Protein AF-A0A535PA55-F1 (afdb_monomer)

Foldseek 3Di:
DDDDPPVPPPPPPDDDPPDDDPPVPPPDDPDDPVVVPPPDPDPPPQAADQVQLLVLLLVLLLVLLVVLLVCVVPPVDDVVNVVSLVVSLVRSLVRSCVRHGPVDDNVVSNVSSVVSNVVSVVVSLVVSVVVCVVVPDPDDSVRSVD

Sequence (146 aa):
MEPDEDGLHEAASRRVPGETVPPATRRTLDRPPSERYGGDTAPPEPSGSWAHAVVAAVVPALAGVALLVVLASPLAMSEPLVLVALAVGVAAGRGARWGGGTVVPAARRRAIASIVVLVVLAGAQVVIWRLAIGEGGVLPLVDYLL

Mean predicted aligned error: 16.85 Å

Solvent-accessible surface area (backbone atoms only — not comparable to full-atom values): 8722 Å² total; per-residue (Å²): 141,80,82,81,72,75,75,71,71,73,78,79,76,78,82,64,94,80,75,76,76,58,78,90,73,60,79,72,64,95,66,58,78,69,64,79,70,59,80,62,81,65,74,78,73,80,48,53,36,70,68,42,12,50,54,41,16,47,57,44,34,54,56,40,40,55,51,49,61,65,45,55,75,80,56,83,50,69,67,65,55,50,54,49,53,50,52,24,50,52,46,9,41,52,22,10,48,61,22,13,39,79,65,48,56,69,70,58,36,49,50,51,24,50,50,51,45,51,55,49,52,53,51,43,52,52,52,52,50,52,52,44,41,73,77,69,47,84,77,53,70,71,76,73,75,108

pLDDT: mean 71.1, std 11.23, range [46.44, 88.5]

Secondary structure (DSSP, 8-state):
----GGGSSGGG----TT----GGG----SS-GGGGTTT--PPPP----HHHHHHHHHHHHHHHHHHHHHHHHHH--HHHHHHHHHHHHHHHHHHHHHHHTTTS-HHHHHHHHHHHHHHHHHHHHHHHHHHHHHTT----HHHH--

Radius of gyration: 34.2 Å; Cα contacts (8 Å, |Δi|>4): 115; chains: 1; bounding box: 37×67×111 Å

Structure (mmCIF, N/CA/C/O backbone):
data_AF-A0A535PA55-F1
#
_entry.id   AF-A0A535PA55-F1
#
loop_
_atom_site.group_PDB
_atom_site.id
_atom_site.type_symbol
_atom_site.label_atom_id
_atom_site.label_alt_id
_atom_site.label_comp_id
_atom_site.label_asym_id
_atom_site.label_entity_id
_atom_site.label_seq_id
_atom_site.pdbx_PDB_ins_code
_atom_site.Cartn_x
_atom_site.Cartn_y
_atom_site.Cartn_z
_atom_site.occupancy
_atom_site.B_iso_or_equiv
_atom_site.auth_seq_id
_atom_site.auth_comp_id
_atom_site.auth_asym_id
_atom_site.auth_atom_id
_atom_site.pdbx_PDB_model_num
ATOM 1 N N . MET A 1 1 ? -10.803 54.982 83.135 1.00 46.44 1 MET A N 1
ATOM 2 C CA . MET A 1 1 ? -9.541 55.194 82.396 1.00 46.44 1 MET A CA 1
ATOM 3 C C . MET A 1 1 ? -9.380 53.934 81.565 1.00 46.44 1 MET A C 1
ATOM 5 O O . MET A 1 1 ? -8.695 53.011 81.982 1.00 46.44 1 MET A O 1
ATOM 9 N N . GLU A 1 2 ? -10.182 53.845 80.503 1.00 51.03 2 GLU A N 1
ATOM 10 C CA . GLU A 1 2 ? -10.216 52.702 79.586 1.00 51.03 2 GLU A CA 1
ATOM 11 C C . GLU A 1 2 ? -9.055 52.851 78.592 1.00 51.03 2 GLU A C 1
ATOM 13 O O . GLU A 1 2 ? -8.872 53.956 78.073 1.00 51.03 2 GLU A O 1
ATOM 18 N N . PRO A 1 3 ? -8.246 51.808 78.350 1.00 53.91 3 PRO A N 1
ATOM 19 C CA . PRO A 1 3 ? -7.256 51.835 77.287 1.00 53.91 3 PRO A CA 1
ATOM 20 C C . PRO A 1 3 ? -7.923 51.678 75.912 1.00 53.91 3 PRO A C 1
ATOM 22 O O . PRO A 1 3 ? -8.840 50.885 75.726 1.00 53.91 3 PRO A O 1
ATOM 25 N N . ASP A 1 4 ? -7.418 52.481 74.984 1.00 55.69 4 ASP A N 1
ATOM 26 C CA . ASP A 1 4 ? -7.797 52.668 73.583 1.00 55.69 4 ASP A CA 1
ATOM 27 C C . ASP A 1 4 ? -7.606 51.363 72.774 1.00 55.69 4 ASP A C 1
ATOM 29 O O . ASP A 1 4 ? -6.478 50.983 72.449 1.00 55.69 4 ASP A O 1
ATOM 33 N N . GLU A 1 5 ? -8.689 50.634 72.480 1.00 57.97 5 GLU A N 1
ATOM 34 C CA . GLU A 1 5 ? -8.647 49.376 71.703 1.00 57.97 5 GLU A CA 1
ATOM 35 C C . GLU A 1 5 ? -8.606 49.605 70.178 1.00 57.97 5 GLU A C 1
ATOM 37 O O . GLU A 1 5 ? -8.403 48.670 69.398 1.00 57.97 5 GLU A O 1
ATOM 42 N N . ASP A 1 6 ? -8.703 50.861 69.738 1.00 54.50 6 ASP A N 1
ATOM 43 C CA . ASP A 1 6 ? -8.780 51.224 68.320 1.00 54.50 6 ASP A CA 1
ATOM 44 C C . ASP A 1 6 ? -7.427 51.113 67.584 1.00 54.50 6 ASP A C 1
ATOM 46 O O . ASP A 1 6 ? -7.380 51.012 66.358 1.00 54.50 6 ASP A O 1
ATOM 50 N N . GLY A 1 7 ? -6.306 51.029 68.310 1.00 52.06 7 GLY A N 1
ATOM 51 C CA . GLY A 1 7 ? -4.963 50.929 67.720 1.00 52.06 7 GLY A CA 1
ATOM 52 C C . GLY A 1 7 ? -4.561 49.540 67.200 1.00 52.06 7 GLY A C 1
ATOM 53 O O . GLY A 1 7 ? -3.533 49.412 66.532 1.00 52.06 7 GLY A O 1
ATOM 54 N N . LEU A 1 8 ? -5.329 48.483 67.494 1.00 49.12 8 LEU A N 1
ATOM 55 C CA . LEU A 1 8 ? -4.939 47.097 67.178 1.00 49.12 8 LEU A CA 1
ATOM 56 C C . LEU A 1 8 ? -5.549 46.552 65.880 1.00 49.12 8 LEU A C 1
ATOM 58 O O . LEU A 1 8 ? -5.059 45.554 65.345 1.00 49.12 8 LEU A O 1
ATOM 62 N N . HIS A 1 9 ? -6.569 47.209 65.327 1.00 47.81 9 HIS A N 1
ATOM 63 C CA . HIS A 1 9 ? -7.227 46.752 64.100 1.00 47.81 9 HIS A CA 1
ATOM 64 C C . HIS A 1 9 ? -6.617 47.321 62.811 1.00 47.81 9 HIS A C 1
ATOM 66 O O . HIS A 1 9 ? -6.814 46.749 61.737 1.00 47.81 9 HIS A O 1
ATOM 72 N N . GLU A 1 10 ? -5.811 48.382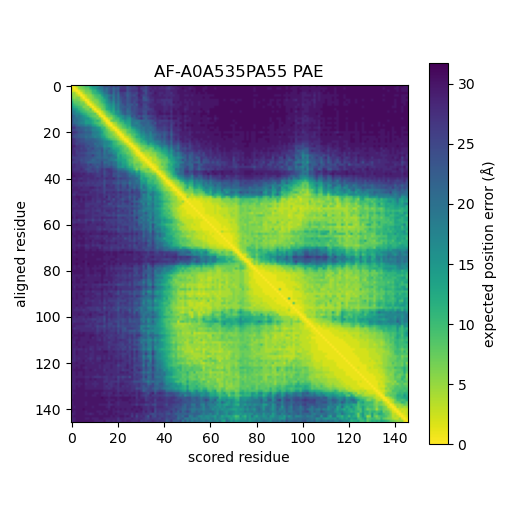 62.894 1.00 49.50 10 GLU A N 1
ATOM 73 C CA . GLU A 1 10 ? -5.278 49.060 61.706 1.00 49.50 10 GLU A CA 1
ATOM 74 C C . GLU A 1 10 ? -3.958 48.456 61.179 1.00 49.50 10 GLU A C 1
ATOM 76 O O . GLU A 1 10 ? -3.565 48.678 60.033 1.00 49.50 10 GLU A O 1
ATOM 81 N N . ALA A 1 11 ? -3.295 47.591 61.954 1.00 49.56 11 ALA A N 1
ATOM 82 C CA . ALA A 1 11 ? -2.014 46.990 61.565 1.00 49.56 11 ALA A CA 1
ATOM 83 C C . ALA A 1 11 ? -2.125 45.777 60.609 1.00 49.56 11 ALA A C 1
ATOM 85 O O . ALA A 1 11 ? -1.110 45.288 60.115 1.00 49.56 11 ALA A O 1
ATOM 86 N N . ALA A 1 12 ? -3.330 45.271 60.319 1.00 54.16 12 ALA A N 1
ATOM 87 C CA . ALA A 1 12 ? -3.510 43.953 59.693 1.00 54.16 12 ALA A CA 1
ATOM 88 C C . ALA A 1 12 ? -3.831 43.949 58.182 1.00 54.16 12 ALA A C 1
ATOM 90 O O . ALA A 1 12 ? -4.207 42.907 57.644 1.00 54.16 12 ALA A O 1
ATOM 91 N N . SER A 1 13 ? -3.692 45.067 57.459 1.00 58.38 13 SER A N 1
ATOM 92 C CA . SER A 1 13 ? -4.066 45.101 56.031 1.00 58.38 13 SER A CA 1
ATOM 93 C C . SER A 1 13 ? -3.152 45.939 55.129 1.00 58.38 13 SER A C 1
ATOM 95 O O . SER A 1 13 ? -3.610 46.581 54.181 1.00 58.38 13 SER A O 1
ATOM 97 N N . ARG A 1 14 ? -1.8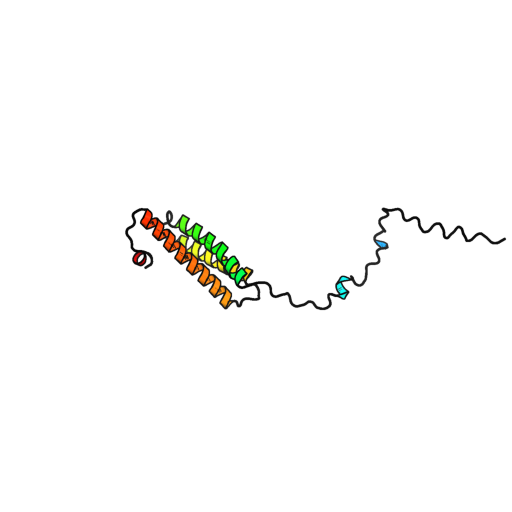33 45.877 55.328 1.00 55.00 14 ARG A N 1
ATOM 98 C CA . ARG A 1 14 ? -0.883 46.311 54.291 1.00 55.00 14 ARG A CA 1
ATOM 99 C C . ARG A 1 14 ? -0.128 45.113 53.730 1.00 55.00 14 ARG A C 1
ATOM 101 O O . ARG A 1 14 ? 1.036 44.897 54.036 1.00 55.00 14 ARG A O 1
ATOM 108 N N . ARG A 1 15 ? -0.808 44.305 52.908 1.00 57.97 15 ARG A N 1
ATOM 109 C CA . ARG A 1 15 ? -0.125 43.282 52.102 1.00 57.97 15 ARG A CA 1
ATOM 110 C C . ARG A 1 15 ? 0.796 43.985 51.109 1.00 57.97 15 ARG A C 1
ATOM 112 O O . ARG A 1 15 ? 0.323 44.731 50.253 1.00 57.97 15 ARG A O 1
ATOM 119 N N . VAL A 1 16 ? 2.096 43.747 51.234 1.00 53.84 16 VAL A N 1
ATOM 120 C CA . VAL A 1 16 ? 3.104 44.226 50.288 1.00 53.84 16 VAL A CA 1
ATOM 121 C C . VAL A 1 16 ? 3.018 43.358 49.023 1.00 53.84 16 VAL A C 1
ATOM 123 O O . VAL A 1 16 ? 3.084 42.129 49.124 1.00 53.84 16 VAL A O 1
ATOM 126 N N . PRO A 1 17 ? 2.836 43.936 47.821 1.00 49.16 17 PRO A N 1
ATOM 127 C CA . PRO A 1 17 ? 2.829 43.159 46.587 1.00 49.16 17 PRO A CA 1
ATOM 128 C C . PRO A 1 17 ? 4.215 42.538 46.363 1.00 49.16 17 PRO A C 1
ATOM 130 O O . PRO A 1 17 ? 5.184 43.261 46.150 1.00 49.16 17 PRO A O 1
ATOM 133 N N . GLY A 1 18 ? 4.314 41.207 46.429 1.00 61.62 18 GLY A N 1
ATOM 134 C CA . GLY A 1 18 ? 5.563 40.464 46.202 1.00 61.62 18 GLY A CA 1
ATOM 135 C C . GLY A 1 18 ? 5.971 39.507 47.323 1.00 61.62 18 GLY A C 1
ATOM 136 O O . GLY A 1 18 ? 6.927 38.755 47.155 1.00 61.62 18 GLY A O 1
ATOM 137 N N . GLU A 1 19 ? 5.248 39.476 48.441 1.00 58.78 19 GLU A N 1
ATOM 138 C CA . GLU A 1 19 ? 5.559 38.552 49.530 1.00 58.78 19 GLU A CA 1
ATOM 139 C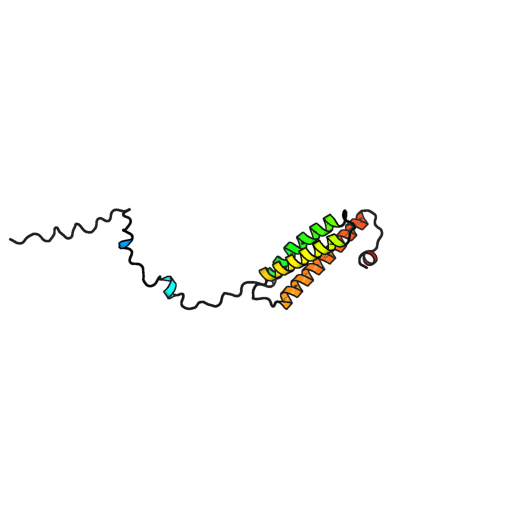 C . GLU A 1 19 ? 5.107 37.124 49.179 1.00 58.78 19 GLU A C 1
ATOM 141 O O . GLU A 1 19 ? 3.918 36.791 49.156 1.00 58.78 19 GLU A O 1
ATOM 146 N N . THR A 1 20 ? 6.068 36.264 48.838 1.00 61.62 20 THR A N 1
ATOM 147 C CA . THR A 1 20 ? 5.819 34.843 48.590 1.00 61.62 20 THR A CA 1
ATOM 148 C C . THR A 1 20 ? 5.515 34.149 49.911 1.00 61.62 20 THR A C 1
ATOM 150 O O . THR A 1 20 ? 6.399 33.984 50.750 1.00 61.62 20 THR A O 1
ATOM 153 N N . VAL A 1 21 ? 4.260 33.729 50.080 1.00 61.47 21 VAL A N 1
ATOM 154 C CA . VAL A 1 21 ? 3.793 32.967 51.244 1.00 61.47 21 VAL A CA 1
ATOM 155 C C . VAL A 1 21 ? 4.716 31.756 51.483 1.00 61.47 21 VAL A C 1
ATOM 157 O O . VAL A 1 21 ? 4.929 30.977 50.543 1.00 61.47 21 VAL A O 1
ATOM 160 N N . PRO A 1 22 ? 5.247 31.565 52.710 1.00 58.62 22 PRO A N 1
ATOM 161 C CA . PRO A 1 22 ? 6.081 30.419 53.054 1.00 58.62 22 PRO A CA 1
ATOM 162 C C . PRO A 1 22 ? 5.388 29.097 52.686 1.00 58.62 22 PRO A C 1
ATOM 164 O O . PRO A 1 22 ? 4.178 28.964 52.891 1.00 58.62 22 PRO A O 1
ATOM 167 N N . PRO A 1 23 ? 6.115 28.087 52.171 1.00 58.38 23 PRO A N 1
ATOM 168 C CA . PRO A 1 23 ? 5.518 26.827 51.719 1.00 58.38 23 PRO A CA 1
ATOM 169 C C . PRO A 1 23 ? 4.736 26.097 52.824 1.00 58.38 23 PRO A C 1
ATOM 171 O O . PRO A 1 23 ? 3.804 25.363 52.513 1.00 58.38 23 PRO A O 1
ATOM 174 N N . ALA A 1 24 ? 5.055 26.355 54.096 1.00 57.22 24 ALA A N 1
ATOM 175 C CA . ALA A 1 24 ? 4.372 25.796 55.263 1.00 57.22 24 ALA A CA 1
ATOM 176 C C . ALA A 1 24 ? 2.922 26.290 55.453 1.00 57.22 24 ALA A C 1
ATOM 178 O O . ALA A 1 24 ? 2.142 25.631 56.133 1.00 57.22 24 ALA A O 1
ATOM 179 N N . THR A 1 25 ? 2.536 27.416 54.841 1.00 55.34 25 THR A N 1
ATOM 180 C CA . THR A 1 25 ? 1.174 27.980 54.941 1.00 55.34 25 THR A CA 1
ATOM 181 C C . THR A 1 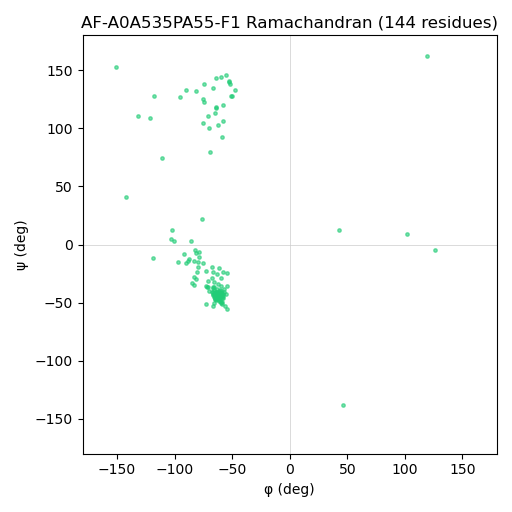25 ? 0.322 27.660 53.708 1.00 55.34 25 THR A C 1
ATOM 183 O O . THR A 1 25 ? -0.829 28.093 53.609 1.00 55.34 25 THR A O 1
ATOM 186 N N . ARG A 1 26 ? 0.848 26.888 52.745 1.00 57.50 26 ARG A N 1
ATOM 187 C CA . ARG A 1 26 ? 0.030 26.361 51.649 1.00 57.50 26 ARG A CA 1
ATOM 188 C C . ARG A 1 26 ? -0.908 25.308 52.232 1.00 57.50 26 ARG A C 1
ATOM 190 O O . ARG A 1 26 ? -0.508 24.172 52.452 1.00 57.50 26 ARG A O 1
ATOM 197 N N . ARG A 1 27 ? -2.170 25.681 52.466 1.00 61.72 27 ARG A N 1
ATOM 198 C CA . ARG A 1 27 ? -3.268 24.714 52.585 1.00 61.72 27 ARG A CA 1
ATOM 199 C C . ARG A 1 27 ? -3.326 23.937 51.271 1.00 61.72 27 ARG A C 1
ATOM 201 O O . ARG A 1 27 ? -3.931 24.394 50.303 1.00 61.72 27 ARG A O 1
ATOM 208 N N . THR A 1 28 ? -2.634 22.805 51.224 1.00 63.16 28 THR A N 1
ATOM 209 C CA . THR A 1 28 ? -2.825 21.801 50.184 1.00 63.16 28 THR A CA 1
ATOM 210 C C . THR A 1 28 ? -4.290 21.403 50.244 1.00 63.16 28 THR A C 1
ATOM 212 O O . THR A 1 28 ? -4.793 21.021 51.297 1.00 63.16 28 THR A O 1
ATOM 215 N N . LEU A 1 29 ? -5.006 21.600 49.142 1.00 61.00 29 LEU A N 1
ATOM 216 C CA . LEU A 1 29 ? -6.367 21.104 49.022 1.00 61.00 29 LEU A CA 1
ATOM 217 C C . LEU A 1 29 ? -6.293 19.575 49.085 1.00 61.00 29 LEU A C 1
ATOM 219 O O . LEU A 1 29 ? -5.689 18.979 48.197 1.00 61.00 29 LEU A O 1
ATOM 223 N N . ASP A 1 30 ? -6.917 18.957 50.093 1.00 68.25 30 ASP A N 1
ATOM 224 C CA . ASP A 1 30 ? -7.034 17.488 50.198 1.00 68.25 30 ASP A CA 1
ATOM 225 C C . ASP A 1 30 ? -7.664 16.872 48.944 1.00 68.25 30 ASP A C 1
ATOM 227 O O . ASP A 1 30 ? -7.440 15.708 48.627 1.00 68.25 30 ASP A O 1
ATOM 231 N N . ARG A 1 31 ? -8.445 17.676 48.216 1.00 64.44 31 ARG A N 1
ATOM 232 C CA . ARG A 1 31 ? -9.038 17.314 46.941 1.00 64.44 31 ARG A CA 1
ATOM 233 C C . ARG A 1 31 ? -8.814 18.421 45.910 1.00 64.44 31 ARG A C 1
ATOM 235 O O . ARG A 1 31 ? -9.409 19.496 46.050 1.00 64.44 31 ARG A O 1
ATOM 242 N N . PRO A 1 32 ? -7.987 18.208 44.873 1.00 74.31 32 PRO A N 1
ATOM 243 C CA . PRO A 1 32 ? -7.836 19.184 43.808 1.00 74.31 32 PRO A CA 1
ATOM 244 C C . PRO A 1 32 ? -9.172 19.356 43.060 1.00 74.31 32 PRO A C 1
ATOM 246 O O . PRO A 1 32 ? -9.914 18.392 42.863 1.00 74.31 32 PRO A O 1
ATOM 249 N N . PRO A 1 33 ? -9.513 20.577 42.614 1.00 66.69 33 PRO A N 1
ATOM 250 C CA . PRO A 1 33 ? -10.805 20.867 41.985 1.00 66.69 33 PRO A CA 1
ATOM 251 C C . PRO A 1 33 ? -11.055 20.072 40.689 1.00 66.69 33 PRO A C 1
ATOM 253 O O . PRO A 1 33 ? -12.209 19.891 40.302 1.00 66.69 33 PRO A O 1
ATOM 256 N N . SER A 1 34 ? -10.003 19.546 40.049 1.00 64.00 34 SER A N 1
ATOM 257 C CA . SER A 1 34 ? -10.087 18.638 38.896 1.00 64.00 34 SER A CA 1
ATOM 258 C C . SER A 1 34 ? -10.775 17.304 39.216 1.00 64.00 34 SER A C 1
ATOM 260 O O . SER A 1 34 ? -11.388 16.701 38.339 1.00 64.00 34 SER A O 1
ATOM 262 N N . GLU A 1 35 ? -10.759 16.858 40.473 1.00 66.69 35 GLU A N 1
ATOM 263 C CA . GLU A 1 35 ? -11.414 15.616 40.906 1.00 66.69 35 GLU A CA 1
ATOM 264 C C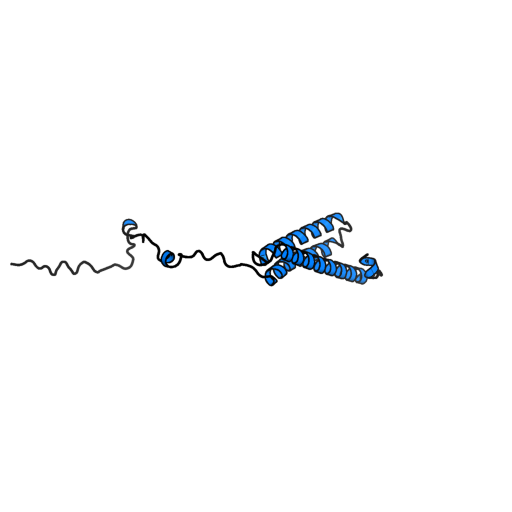 . GLU A 1 35 ? -12.927 15.745 41.106 1.00 66.69 35 GLU A C 1
ATOM 266 O O . GLU A 1 35 ? -13.602 14.745 41.360 1.00 66.69 35 GLU A O 1
ATOM 271 N N . ARG A 1 36 ? -13.481 16.962 41.010 1.00 65.00 36 ARG A N 1
ATOM 272 C CA . ARG A 1 36 ? -14.934 17.183 41.060 1.00 65.00 36 ARG A CA 1
ATOM 273 C C . ARG A 1 36 ? -15.632 16.718 39.779 1.00 65.00 36 ARG A C 1
ATOM 275 O O . ARG A 1 36 ? -16.818 16.418 39.818 1.00 65.00 36 ARG A O 1
ATOM 282 N N . TYR A 1 37 ? -14.879 16.644 38.679 1.00 60.19 37 TYR A N 1
ATOM 283 C CA . TYR A 1 37 ? -15.351 16.215 37.360 1.00 60.19 37 TYR A CA 1
ATOM 284 C C . TYR A 1 37 ? -14.629 14.965 36.831 1.00 60.19 37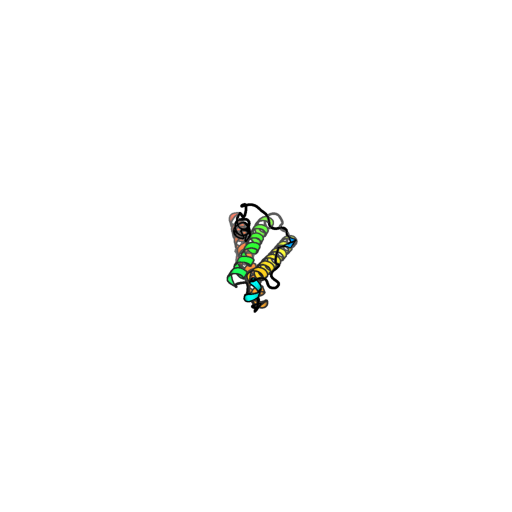 TYR A C 1
ATOM 286 O O . TYR A 1 37 ? -15.096 14.361 35.876 1.00 60.19 37 TYR A O 1
ATOM 294 N N . GLY A 1 38 ? -13.527 14.532 37.456 1.00 57.16 38 GLY A N 1
ATOM 295 C CA . GLY A 1 38 ? -12.778 13.323 37.076 1.00 57.16 38 GLY A CA 1
ATOM 296 C C . GLY A 1 38 ? -13.416 11.993 37.504 1.00 57.16 38 GLY A C 1
ATOM 297 O O . GLY A 1 38 ? -12.699 11.013 37.678 1.00 57.16 38 GLY A O 1
ATOM 298 N N . GLY A 1 39 ? -14.731 11.974 37.751 1.00 57.34 39 GLY A N 1
ATOM 299 C CA . GLY A 1 39 ? -15.463 10.820 38.290 1.00 57.34 39 GLY A CA 1
ATOM 300 C C . GLY A 1 39 ? -15.802 9.733 37.271 1.00 57.34 39 GLY A C 1
ATOM 301 O O . GLY A 1 39 ? -16.094 8.615 37.674 1.00 57.34 39 GLY A O 1
ATOM 302 N N . ASP A 1 40 ? -15.700 10.026 35.978 1.00 59.03 40 ASP A N 1
ATOM 303 C CA . ASP A 1 40 ? -15.754 9.021 34.924 1.00 59.03 40 ASP A CA 1
ATOM 304 C C . ASP A 1 40 ? -14.453 9.119 34.141 1.00 59.03 40 ASP A C 1
ATOM 306 O O . ASP A 1 40 ? -14.220 10.068 33.389 1.00 59.03 40 ASP A O 1
ATOM 310 N N . THR A 1 41 ? -13.585 8.122 34.301 1.00 62.72 41 THR A N 1
ATOM 311 C CA . THR A 1 41 ? -12.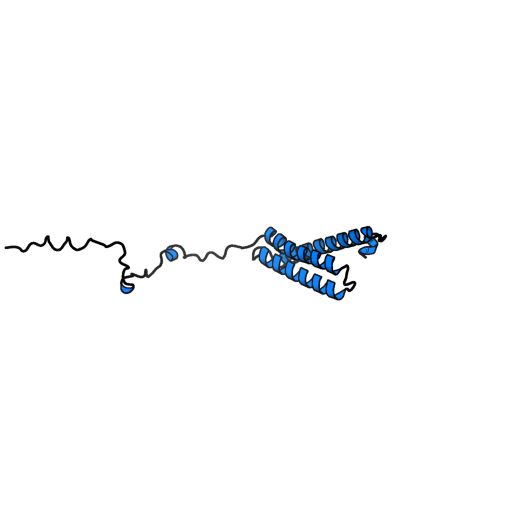594 7.837 33.264 1.00 62.72 41 THR A CA 1
ATOM 312 C C . THR A 1 41 ? -13.378 7.292 32.079 1.00 62.72 41 THR A C 1
ATOM 314 O O . THR A 1 41 ? -13.501 6.084 31.896 1.00 62.72 41 THR A O 1
ATOM 317 N N . ALA A 1 42 ? -13.990 8.203 31.314 1.00 65.62 42 ALA A N 1
ATOM 318 C CA . ALA A 1 42 ? -14.635 7.864 30.062 1.00 65.62 42 ALA A CA 1
ATOM 319 C C . ALA A 1 42 ? -13.651 6.987 29.271 1.00 65.62 42 ALA A C 1
ATOM 321 O O . ALA A 1 42 ? -12.454 7.312 29.233 1.00 65.62 42 ALA A O 1
ATOM 322 N N . PRO A 1 43 ? -14.105 5.851 28.708 1.00 65.62 43 PRO A N 1
ATOM 323 C CA . PRO A 1 43 ? -13.219 4.992 27.943 1.00 65.62 43 PRO A CA 1
ATOM 324 C C . PRO A 1 43 ? -12.508 5.851 26.892 1.00 65.62 43 PRO A C 1
ATOM 326 O O . PRO A 1 43 ? -13.148 6.740 26.321 1.00 65.62 43 PRO A O 1
ATOM 329 N N . PRO A 1 44 ? -11.195 5.642 26.668 1.00 66.75 44 PRO A N 1
ATOM 330 C CA . PRO A 1 44 ? -10.427 6.476 25.754 1.00 66.75 44 PRO A CA 1
ATOM 331 C C . PRO A 1 44 ? -11.169 6.573 24.423 1.00 66.75 44 PRO A C 1
ATOM 333 O O . PRO A 1 44 ? -11.571 5.542 23.872 1.00 66.75 44 PRO A O 1
ATOM 336 N N . GLU A 1 45 ? -11.384 7.802 23.941 1.00 72.25 45 GLU A N 1
ATOM 337 C CA . GLU A 1 45 ? -12.126 8.014 22.701 1.00 72.25 45 GLU A CA 1
ATOM 338 C C . GLU A 1 45 ? -11.518 7.165 21.575 1.00 72.25 45 GLU A C 1
ATOM 340 O O . GLU A 1 45 ? -10.285 7.045 21.481 1.00 72.25 45 GLU A O 1
ATOM 345 N N . PRO A 1 46 ? -12.351 6.553 20.713 1.00 70.44 46 PRO A N 1
ATOM 346 C CA . PRO A 1 46 ? -11.856 5.788 19.584 1.00 70.44 46 PRO A CA 1
ATOM 347 C C . PRO A 1 46 ? -10.988 6.686 18.696 1.00 70.44 46 PRO A C 1
ATOM 349 O O . PRO A 1 46 ? -11.485 7.548 17.977 1.00 70.44 46 PRO A O 1
ATOM 352 N N . SER A 1 47 ? -9.672 6.490 18.746 1.00 71.00 47 SER A N 1
ATOM 353 C CA . SER A 1 47 ? -8.730 7.230 17.911 1.00 71.00 47 SER A CA 1
ATOM 354 C C . SER A 1 47 ? -8.509 6.482 16.599 1.00 71.00 47 SER A C 1
ATOM 356 O O . SER A 1 47 ? -8.297 5.265 16.578 1.00 71.00 47 SER A O 1
ATOM 358 N N . GLY A 1 48 ? -8.574 7.213 15.487 1.00 78.25 48 GLY A N 1
ATOM 359 C CA . GLY A 1 48 ? -8.294 6.702 14.146 1.00 78.25 48 GLY A CA 1
ATOM 360 C C . GLY A 1 48 ? -9.472 6.793 13.177 1.00 78.25 48 GLY A C 1
ATOM 361 O O . GLY A 1 48 ? -10.630 6.953 13.549 1.00 78.25 48 GLY A O 1
ATOM 362 N N . SER A 1 49 ? -9.160 6.696 11.888 1.00 82.00 49 SER A N 1
ATOM 363 C CA . SER A 1 49 ? -10.143 6.725 10.804 1.00 82.00 49 SER A CA 1
ATOM 364 C C . SER A 1 49 ? -9.631 5.906 9.625 1.00 82.00 49 SER A C 1
ATOM 366 O O . SER A 1 49 ? -8.425 5.781 9.412 1.00 82.00 49 SER A O 1
ATOM 368 N N . TRP A 1 50 ? -10.547 5.358 8.826 1.00 80.56 50 TRP A N 1
ATOM 369 C CA . TRP A 1 50 ? -10.190 4.648 7.598 1.00 80.56 50 TRP A CA 1
ATOM 370 C C . TRP A 1 50 ? -9.382 5.542 6.644 1.00 80.56 50 TRP A C 1
ATOM 372 O O . TRP A 1 50 ? -8.409 5.075 6.059 1.00 80.56 50 TRP A O 1
ATOM 382 N N . ALA A 1 51 ? -9.726 6.832 6.551 1.00 81.69 51 ALA A N 1
ATOM 383 C CA . ALA A 1 51 ? -9.029 7.789 5.698 1.00 81.69 51 ALA A CA 1
ATOM 384 C C . ALA A 1 51 ? -7.590 8.005 6.185 1.00 81.69 51 ALA A C 1
ATOM 386 O O . ALA A 1 51 ? -6.649 7.958 5.397 1.00 81.69 51 ALA A O 1
ATOM 387 N N . HIS A 1 52 ? -7.405 8.133 7.501 1.00 81.56 52 HIS A N 1
ATOM 388 C CA . HIS A 1 52 ? -6.080 8.251 8.108 1.00 81.56 52 HIS A CA 1
ATOM 389 C C . HIS A 1 52 ? -5.255 6.969 7.930 1.00 81.56 52 HIS A C 1
ATOM 391 O O . HIS A 1 52 ? -4.057 7.053 7.680 1.00 81.56 52 HIS A O 1
ATOM 397 N N . ALA A 1 53 ? -5.877 5.785 7.995 1.00 77.75 53 ALA A N 1
ATOM 398 C CA . ALA A 1 53 ? -5.205 4.514 7.717 1.00 77.75 53 ALA A CA 1
ATOM 399 C C . ALA A 1 53 ? -4.687 4.429 6.273 1.00 77.75 53 ALA A C 1
ATOM 401 O O . ALA A 1 53 ? -3.572 3.962 6.054 1.00 77.75 53 ALA A O 1
ATOM 402 N N . VAL A 1 54 ? -5.480 4.891 5.298 1.00 82.44 54 VAL A N 1
ATOM 403 C CA . VAL A 1 54 ? -5.083 4.931 3.883 1.00 82.44 54 VAL A CA 1
ATOM 404 C C . VAL A 1 54 ? -3.949 5.931 3.680 1.00 82.44 54 VAL A C 1
ATOM 406 O O . VAL A 1 54 ? -2.899 5.556 3.168 1.00 82.44 54 VAL A O 1
ATOM 409 N N . VAL A 1 55 ? -4.116 7.176 4.133 1.00 86.88 55 VAL A N 1
ATOM 410 C CA . VAL A 1 55 ? -3.104 8.232 3.963 1.00 86.88 55 VAL A CA 1
ATOM 411 C C . VAL A 1 55 ? -1.775 7.827 4.605 1.00 86.88 55 VAL A C 1
ATOM 413 O O . VAL A 1 55 ? -0.728 7.916 3.966 1.00 86.88 55 VAL A O 1
ATOM 416 N N . ALA A 1 56 ? -1.811 7.295 5.829 1.00 83.31 56 ALA A N 1
ATOM 417 C CA . ALA A 1 56 ? -0.612 6.841 6.528 1.00 83.31 56 ALA A CA 1
ATOM 418 C C . ALA A 1 56 ? 0.065 5.629 5.861 1.00 83.31 56 ALA A C 1
ATOM 420 O O . ALA A 1 56 ? 1.259 5.423 6.063 1.00 83.31 56 ALA A O 1
ATOM 421 N N . ALA A 1 57 ? -0.662 4.829 5.073 1.00 78.19 57 ALA A N 1
ATOM 422 C CA . ALA A 1 57 ? -0.091 3.734 4.288 1.00 78.19 57 ALA A CA 1
ATOM 423 C C . ALA A 1 57 ? 0.490 4.207 2.946 1.00 78.19 57 ALA A C 1
ATOM 425 O O . ALA A 1 57 ? 1.502 3.675 2.495 1.00 78.19 57 ALA A O 1
ATOM 426 N N . VAL A 1 58 ? -0.126 5.211 2.317 1.00 85.81 58 VAL A N 1
ATOM 427 C CA . VAL A 1 58 ? 0.280 5.732 1.002 1.00 85.81 58 VAL A CA 1
ATOM 428 C C . VAL A 1 58 ? 1.643 6.418 1.063 1.00 85.81 58 VAL A C 1
ATOM 430 O O . VAL A 1 58 ? 2.479 6.170 0.201 1.00 85.81 58 VAL A O 1
ATOM 433 N N . VAL A 1 59 ? 1.902 7.236 2.086 1.00 87.38 59 VAL A N 1
ATOM 434 C CA . VAL A 1 59 ? 3.167 7.985 2.213 1.00 87.38 59 VAL A CA 1
ATOM 435 C C . VAL A 1 59 ? 4.412 7.079 2.146 1.00 87.38 59 VAL A C 1
ATOM 437 O O . VAL A 1 59 ? 5.252 7.301 1.270 1.00 87.38 59 VAL A O 1
ATOM 440 N N . PRO A 1 60 ? 4.559 6.038 2.992 1.00 80.62 60 PRO A N 1
ATOM 441 C CA . PRO A 1 60 ? 5.708 5.138 2.899 1.00 80.62 60 PRO A CA 1
ATOM 442 C C . PRO A 1 60 ? 5.701 4.293 1.617 1.00 80.62 60 PRO A C 1
ATOM 444 O O . PRO A 1 60 ? 6.770 3.946 1.121 1.00 80.62 60 PRO A O 1
ATOM 447 N N . ALA A 1 61 ? 4.527 3.983 1.054 1.00 78.00 61 ALA A N 1
ATOM 448 C CA . ALA A 1 61 ? 4.427 3.240 -0.201 1.00 78.00 61 ALA A CA 1
ATOM 449 C C . ALA A 1 61 ? 5.009 4.035 -1.383 1.00 78.00 61 ALA A C 1
ATOM 451 O O . ALA A 1 61 ? 5.793 3.496 -2.164 1.00 78.00 61 ALA A O 1
ATOM 452 N N . LEU A 1 62 ? 4.698 5.331 -1.474 1.00 83.19 62 LEU A N 1
ATOM 453 C CA . LEU A 1 62 ? 5.246 6.220 -2.502 1.00 83.19 62 LEU A CA 1
ATOM 454 C C . LEU A 1 62 ? 6.765 6.385 -2.373 1.00 83.19 62 LEU A C 1
ATOM 456 O O . LEU A 1 62 ? 7.474 6.314 -3.376 1.00 83.19 62 LEU A O 1
ATOM 460 N N . ALA A 1 63 ? 7.273 6.538 -1.146 1.00 82.94 63 ALA A N 1
ATOM 461 C CA . ALA A 1 63 ? 8.716 6.575 -0.897 1.00 82.94 63 ALA A CA 1
ATOM 462 C C . ALA A 1 63 ? 9.403 5.273 -1.352 1.00 82.94 63 ALA A C 1
ATOM 464 O O . ALA A 1 63 ? 10.467 5.302 -1.967 1.00 82.94 63 ALA A O 1
ATOM 465 N N . GLY A 1 64 ? 8.750 4.135 -1.109 1.00 77.00 64 GLY A N 1
ATOM 466 C CA . GLY A 1 64 ? 9.171 2.825 -1.585 1.00 77.00 64 GLY A CA 1
ATOM 467 C C . GLY A 1 64 ? 9.314 2.716 -3.097 1.00 77.00 64 GLY A C 1
ATOM 468 O O . GLY A 1 64 ? 10.305 2.181 -3.587 1.00 77.00 64 GLY A O 1
ATOM 469 N N . VAL A 1 65 ? 8.347 3.250 -3.843 1.00 76.00 65 VAL A N 1
ATOM 470 C CA . VAL A 1 65 ? 8.386 3.239 -5.313 1.00 76.00 65 VAL A CA 1
ATOM 471 C C . VAL A 1 65 ? 9.495 4.099 -5.864 1.00 76.00 65 VAL A C 1
ATOM 473 O O . VAL A 1 65 ? 10.187 3.654 -6.774 1.00 76.00 65 VAL A O 1
ATOM 476 N N . ALA A 1 66 ? 9.701 5.291 -5.307 1.00 79.38 66 ALA A N 1
ATOM 477 C CA . ALA A 1 66 ? 10.823 6.127 -5.712 1.00 79.38 66 ALA A CA 1
ATOM 478 C C . ALA A 1 66 ? 12.151 5.365 -5.559 1.00 79.38 66 ALA A C 1
ATOM 480 O O . ALA A 1 66 ? 12.975 5.370 -6.470 1.00 79.38 66 ALA A O 1
ATOM 481 N N . LEU A 1 67 ? 12.313 4.635 -4.450 1.00 79.12 67 LEU A N 1
ATOM 482 C CA . LEU A 1 67 ? 13.486 3.801 -4.211 1.00 79.12 67 LEU A CA 1
ATOM 483 C C . LEU A 1 67 ? 13.597 2.659 -5.238 1.00 79.12 67 LEU A C 1
ATOM 485 O O . LEU A 1 67 ? 14.655 2.473 -5.830 1.00 79.12 67 LEU A O 1
ATOM 489 N N . LEU A 1 68 ? 12.508 1.926 -5.495 1.00 72.12 68 LEU A N 1
ATOM 490 C CA . LEU A 1 68 ? 12.488 0.834 -6.476 1.00 72.12 68 LEU A CA 1
ATOM 491 C C . LEU A 1 68 ? 12.846 1.313 -7.885 1.00 72.12 68 LEU A C 1
ATOM 493 O O . LEU A 1 68 ? 13.644 0.664 -8.549 1.00 72.12 68 LEU A O 1
ATOM 497 N N . VAL A 1 69 ? 12.305 2.449 -8.327 1.00 71.44 69 VAL A N 1
ATOM 498 C CA . VAL A 1 69 ? 12.597 3.019 -9.651 1.00 71.44 69 VAL A CA 1
ATOM 499 C C . VAL A 1 69 ? 14.075 3.398 -9.771 1.00 71.44 69 VAL A C 1
ATOM 501 O O . VAL A 1 69 ? 14.702 3.088 -10.780 1.00 71.44 69 VAL A O 1
ATOM 504 N N . VAL A 1 70 ? 14.656 4.009 -8.733 1.00 75.25 70 VAL A N 1
ATOM 505 C CA . VAL A 1 70 ? 16.082 4.377 -8.721 1.00 75.25 70 VAL A CA 1
ATOM 506 C C . VAL A 1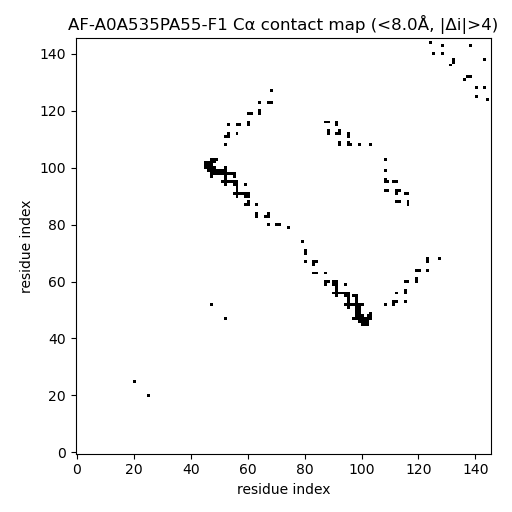 70 ? 16.986 3.143 -8.726 1.00 75.25 70 VAL A C 1
ATOM 508 O O . VAL A 1 70 ? 18.008 3.152 -9.405 1.00 75.25 70 VAL A O 1
ATOM 511 N N . LEU A 1 71 ? 16.630 2.078 -7.997 1.00 68.25 71 LEU A N 1
ATOM 512 C CA . LEU A 1 71 ? 17.433 0.851 -7.941 1.00 68.25 71 LEU A CA 1
ATOM 513 C C . LEU A 1 71 ? 17.229 -0.081 -9.143 1.00 68.25 71 LEU A C 1
ATOM 515 O O . LEU A 1 71 ? 18.124 -0.872 -9.439 1.00 68.25 71 LEU A O 1
ATOM 519 N N . ALA A 1 72 ? 16.090 -0.005 -9.834 1.00 65.19 72 ALA A N 1
ATOM 520 C CA . ALA A 1 72 ? 15.766 -0.905 -10.939 1.00 65.19 72 ALA A CA 1
ATOM 521 C C . ALA A 1 72 ? 16.755 -0.792 -12.112 1.00 65.19 72 ALA A C 1
ATOM 523 O O . ALA A 1 72 ? 17.067 -1.803 -12.733 1.00 65.19 72 ALA A O 1
ATOM 524 N N . SER A 1 73 ? 17.281 0.406 -12.383 1.00 60.88 73 SER A N 1
ATOM 525 C CA . SER A 1 73 ? 18.252 0.637 -13.462 1.00 60.88 73 SER A CA 1
ATOM 526 C C . SER A 1 73 ? 19.660 0.077 -13.154 1.00 60.88 73 SER A C 1
ATOM 528 O O . SER A 1 73 ? 20.174 -0.689 -13.967 1.00 60.88 73 SER A O 1
ATOM 530 N N . PRO A 1 74 ? 20.290 0.370 -11.996 1.00 63.56 74 PRO A N 1
ATOM 531 C CA . PRO A 1 74 ? 21.652 -0.088 -11.719 1.00 63.56 74 PRO A CA 1
ATOM 532 C C . PRO A 1 74 ? 21.768 -1.517 -11.181 1.00 63.56 74 PRO A C 1
ATOM 534 O O . PRO A 1 74 ? 22.825 -2.119 -11.359 1.00 63.56 74 PRO A O 1
ATOM 537 N N . LEU A 1 75 ? 20.759 -2.061 -10.482 1.00 56.69 75 LEU A N 1
ATOM 538 C CA . LEU A 1 75 ? 20.973 -3.330 -9.782 1.00 56.69 75 LEU A CA 1
ATOM 539 C C . LEU A 1 75 ? 20.763 -4.560 -10.658 1.00 56.69 75 LEU A C 1
ATOM 541 O O . LEU A 1 75 ? 21.457 -5.531 -10.397 1.00 56.69 75 LEU A O 1
ATOM 545 N N . ALA A 1 76 ? 19.847 -4.573 -11.637 1.00 59.91 76 ALA A N 1
ATOM 546 C CA . ALA A 1 76 ? 19.488 -5.757 -12.451 1.00 59.91 76 ALA A CA 1
ATOM 547 C C . ALA A 1 76 ? 19.337 -7.097 -11.668 1.00 59.91 76 ALA A C 1
ATOM 549 O O . ALA A 1 76 ? 19.265 -8.172 -12.258 1.00 59.91 76 ALA A O 1
ATOM 550 N N . MET A 1 77 ? 19.284 -7.039 -10.333 1.00 56.28 77 MET A N 1
ATOM 551 C CA . MET A 1 77 ? 19.342 -8.151 -9.395 1.00 56.28 77 MET A CA 1
ATOM 552 C C . MET A 1 77 ? 18.022 -8.171 -8.635 1.00 56.28 77 MET A C 1
ATOM 554 O O . MET A 1 77 ? 17.589 -7.161 -8.075 1.00 56.28 77 MET A O 1
ATOM 558 N N . SER A 1 78 ? 17.381 -9.334 -8.613 1.00 66.62 78 SER A N 1
ATOM 559 C CA . SER A 1 78 ? 16.052 -9.536 -8.035 1.00 66.62 78 SER A CA 1
ATOM 560 C C . SER A 1 78 ? 16.048 -9.496 -6.501 1.00 66.62 78 SER A C 1
ATOM 562 O O . SER A 1 78 ? 15.120 -8.950 -5.907 1.00 66.62 78 SER A O 1
ATOM 564 N N . GLU A 1 79 ? 17.092 -10.001 -5.841 1.00 73.75 79 GLU A N 1
ATOM 565 C CA . GLU A 1 79 ? 17.203 -10.069 -4.372 1.00 73.75 79 GLU A CA 1
ATOM 566 C C . GLU A 1 79 ? 17.046 -8.718 -3.637 1.00 73.75 79 GLU A C 1
ATOM 568 O O . GLU A 1 79 ? 16.196 -8.618 -2.746 1.00 73.75 79 GLU A O 1
ATOM 573 N N . PRO A 1 80 ? 17.794 -7.651 -3.979 1.00 73.06 80 PRO A N 1
ATOM 574 C CA . PRO A 1 80 ? 17.687 -6.368 -3.282 1.00 73.06 80 PRO A CA 1
ATOM 575 C C . PRO A 1 80 ? 16.320 -5.702 -3.483 1.00 73.06 80 PRO A C 1
ATOM 577 O O . PRO A 1 80 ? 15.805 -5.060 -2.567 1.00 73.06 80 PRO A O 1
ATOM 580 N N . LEU A 1 81 ? 15.688 -5.898 -4.643 1.00 70.19 81 LEU A N 1
ATOM 581 C CA . LEU A 1 81 ? 14.348 -5.376 -4.920 1.00 70.19 81 LEU A CA 1
ATOM 582 C C . LEU A 1 81 ? 13.285 -6.052 -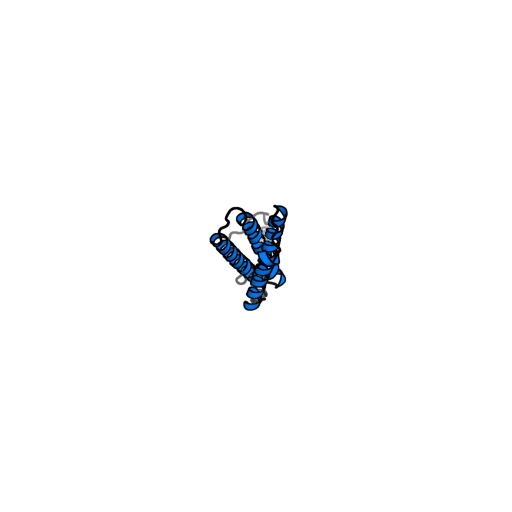4.044 1.00 70.19 81 LEU A C 1
ATOM 584 O O . LEU A 1 81 ? 12.374 -5.379 -3.559 1.00 70.19 81 LEU A O 1
ATOM 588 N N . VAL A 1 82 ? 13.429 -7.353 -3.767 1.00 77.44 82 VAL A N 1
ATOM 589 C CA . VAL A 1 82 ? 12.543 -8.083 -2.845 1.00 77.44 82 VAL A CA 1
ATOM 590 C C . VAL A 1 82 ? 12.664 -7.539 -1.419 1.00 77.44 82 VAL A C 1
ATOM 592 O O . VAL A 1 82 ? 11.647 -7.347 -0.751 1.00 77.44 82 VAL A O 1
ATOM 595 N N . LEU A 1 83 ? 13.879 -7.228 -0.955 1.00 82.06 83 LEU A N 1
ATOM 596 C CA . LEU A 1 83 ? 14.090 -6.631 0.371 1.00 82.06 83 LEU A CA 1
ATOM 597 C C . LEU A 1 83 ? 13.454 -5.241 0.485 1.00 82.06 83 LEU A C 1
ATOM 599 O O . LEU A 1 83 ? 12.822 -4.934 1.499 1.00 82.06 83 LEU A O 1
ATOM 603 N N . VAL A 1 84 ? 13.565 -4.419 -0.561 1.00 80.00 84 VAL A N 1
ATOM 604 C CA . VAL A 1 84 ? 12.892 -3.115 -0.611 1.00 80.00 84 VAL A CA 1
ATOM 605 C C . VAL A 1 84 ? 11.375 -3.301 -0.589 1.00 80.00 84 VAL A C 1
ATOM 607 O O . VAL A 1 84 ? 10.702 -2.668 0.220 1.00 80.00 84 VAL A O 1
ATOM 610 N N . ALA A 1 85 ? 10.824 -4.212 -1.394 1.00 79.06 85 ALA A N 1
ATOM 611 C CA . ALA A 1 85 ? 9.389 -4.497 -1.398 1.00 79.06 85 ALA A CA 1
ATOM 612 C C . ALA A 1 85 ? 8.881 -4.956 -0.018 1.00 79.06 85 ALA A C 1
ATOM 614 O O . ALA A 1 85 ? 7.842 -4.482 0.452 1.00 79.06 85 ALA A O 1
ATOM 615 N N . LEU A 1 86 ? 9.641 -5.814 0.673 1.00 83.31 86 LEU A N 1
ATOM 616 C CA . LEU A 1 86 ? 9.353 -6.228 2.046 1.00 83.31 86 LEU A CA 1
ATOM 617 C C . LEU A 1 86 ? 9.334 -5.020 2.995 1.00 83.31 86 LEU A C 1
ATOM 619 O O . LEU A 1 86 ? 8.372 -4.842 3.745 1.00 83.31 86 LEU A O 1
ATOM 623 N N . ALA A 1 87 ? 10.366 -4.172 2.950 1.00 85.75 87 ALA A N 1
ATOM 624 C CA . ALA A 1 87 ? 10.471 -2.988 3.800 1.00 85.75 87 ALA A CA 1
ATOM 625 C C . ALA A 1 87 ? 9.295 -2.021 3.584 1.00 85.75 87 ALA A C 1
ATOM 627 O O . ALA A 1 87 ? 8.712 -1.519 4.548 1.00 85.75 87 ALA A O 1
ATOM 628 N N . VAL A 1 88 ? 8.890 -1.823 2.328 1.00 83.50 88 VAL A N 1
ATOM 629 C CA . VAL A 1 88 ? 7.743 -0.988 1.950 1.00 83.50 88 VAL A CA 1
ATOM 630 C C . VAL A 1 88 ? 6.435 -1.575 2.471 1.00 83.50 88 VAL A C 1
ATOM 632 O O . VAL A 1 88 ? 5.634 -0.852 3.066 1.00 83.50 88 VAL A O 1
ATOM 635 N N . GLY A 1 89 ? 6.235 -2.887 2.327 1.00 77.69 89 GLY A N 1
ATOM 636 C CA . GLY A 1 89 ? 5.064 -3.577 2.866 1.00 77.69 89 GLY A CA 1
ATOM 637 C C . GLY A 1 89 ? 4.959 -3.456 4.389 1.00 77.69 89 GLY A C 1
ATOM 638 O O . GLY A 1 89 ? 3.886 -3.159 4.923 1.00 77.69 89 GLY A O 1
ATOM 639 N N . VAL A 1 90 ? 6.082 -3.609 5.097 1.00 85.56 90 VAL A N 1
ATOM 640 C CA . VAL A 1 90 ? 6.153 -3.433 6.556 1.00 85.56 90 VAL A CA 1
ATOM 641 C C . VAL A 1 90 ? 5.830 -1.991 6.952 1.00 85.56 90 VAL A C 1
ATOM 643 O O . VAL A 1 90 ? 5.023 -1.771 7.861 1.00 85.56 90 VAL A O 1
ATOM 646 N N . ALA A 1 91 ? 6.412 -1.004 6.268 1.00 84.94 91 ALA A N 1
ATOM 647 C CA . ALA A 1 91 ? 6.183 0.410 6.546 1.00 84.94 91 ALA A CA 1
ATOM 648 C C . ALA A 1 91 ? 4.721 0.818 6.292 1.00 84.94 91 ALA A C 1
ATOM 650 O O . ALA A 1 91 ? 4.099 1.435 7.159 1.00 84.94 91 ALA A O 1
ATOM 651 N N . ALA A 1 92 ? 4.135 0.400 5.166 1.00 80.50 92 ALA A N 1
ATOM 652 C CA . ALA A 1 92 ? 2.731 0.647 4.838 1.00 80.50 92 ALA A CA 1
ATOM 653 C C . ALA A 1 92 ? 1.778 -0.021 5.842 1.00 80.50 92 ALA A C 1
ATOM 655 O O . ALA A 1 92 ? 0.825 0.603 6.311 1.00 80.50 92 ALA A O 1
ATOM 656 N N . GLY A 1 93 ? 2.061 -1.264 6.249 1.00 77.38 93 GLY A N 1
ATOM 657 C CA . GLY A 1 93 ? 1.292 -1.963 7.280 1.00 77.38 93 GLY A CA 1
ATOM 658 C C . GLY A 1 93 ? 1.360 -1.274 8.647 1.00 77.38 93 GLY A C 1
ATOM 659 O O . GLY A 1 93 ? 0.353 -1.183 9.357 1.00 77.38 93 GLY A O 1
ATOM 660 N N . ARG A 1 94 ? 2.530 -0.738 9.015 1.00 85.81 94 ARG A N 1
ATOM 661 C CA . ARG A 1 94 ? 2.715 0.021 10.259 1.00 85.81 94 ARG A CA 1
ATOM 662 C C . ARG A 1 94 ? 2.001 1.374 10.206 1.00 85.81 94 ARG A C 1
ATOM 664 O O . ARG A 1 94 ? 1.335 1.726 11.179 1.00 85.81 94 ARG A O 1
ATOM 671 N N . GLY A 1 95 ? 2.041 2.055 9.061 1.00 78.75 95 GLY A N 1
ATOM 672 C CA . GLY A 1 95 ? 1.272 3.270 8.788 1.00 78.75 95 GLY A CA 1
ATOM 673 C C . GLY A 1 95 ? -0.238 3.044 8.891 1.00 78.75 95 GLY A C 1
ATOM 674 O O . GLY A 1 95 ? -0.910 3.726 9.663 1.00 78.75 95 GLY A O 1
ATOM 675 N N . ALA A 1 96 ? -0.772 2.012 8.228 1.00 77.31 96 ALA A N 1
ATOM 676 C CA . ALA A 1 96 ? -2.189 1.642 8.312 1.00 77.31 96 ALA A CA 1
ATOM 677 C C . ALA A 1 96 ? -2.627 1.292 9.744 1.00 77.31 96 ALA A C 1
ATOM 679 O O . ALA A 1 96 ? -3.753 1.588 10.155 1.00 77.31 96 ALA A O 1
ATOM 680 N N . ARG A 1 97 ? -1.741 0.664 10.528 1.00 83.56 97 ARG A N 1
ATOM 681 C CA . ARG A 1 97 ? -1.991 0.372 11.945 1.00 83.56 97 ARG A CA 1
ATOM 682 C C . ARG A 1 97 ? -2.082 1.645 12.780 1.00 83.56 97 ARG A C 1
ATOM 684 O O . ARG A 1 97 ? -2.996 1.726 13.596 1.00 83.56 97 ARG A O 1
ATOM 691 N N . TRP A 1 98 ? -1.167 2.590 12.577 1.00 85.69 98 TRP A N 1
ATOM 692 C CA . TRP A 1 98 ? -1.162 3.881 13.268 1.00 85.69 98 TRP A CA 1
ATOM 693 C C . TRP A 1 98 ? -2.374 4.738 12.889 1.00 85.69 98 TRP A C 1
ATOM 695 O O . TRP A 1 98 ? -3.102 5.170 13.774 1.00 85.69 98 TRP A O 1
ATOM 705 N N . GLY A 1 99 ? -2.657 4.912 11.596 1.00 76.00 99 GLY A N 1
ATOM 706 C CA . GLY A 1 99 ? -3.774 5.747 11.137 1.00 76.00 99 GLY A CA 1
ATOM 707 C C . GLY A 1 99 ? -5.161 5.148 11.405 1.00 76.00 99 GLY A C 1
ATOM 708 O O . GLY A 1 99 ? -6.123 5.879 11.638 1.00 76.00 99 GLY A O 1
ATOM 709 N N . GLY A 1 100 ? -5.279 3.815 11.398 1.00 73.56 100 GLY A N 1
ATOM 710 C CA . GLY A 1 100 ? -6.545 3.119 11.656 1.00 73.56 100 GLY A CA 1
ATOM 711 C C . GLY A 1 100 ? -6.884 2.922 13.135 1.00 73.56 100 GLY A C 1
ATOM 712 O O . GLY A 1 100 ? -8.024 2.570 13.437 1.00 73.56 100 GLY A O 1
ATOM 713 N N . GLY A 1 101 ? -5.911 3.119 14.032 1.00 79.69 101 GLY A N 1
ATOM 714 C CA . GLY A 1 101 ? -6.082 3.053 15.486 1.00 79.69 101 GLY A CA 1
ATOM 715 C C . GLY A 1 101 ? -6.881 1.840 15.975 1.00 79.69 101 GLY A C 1
ATOM 716 O O . GLY A 1 101 ? -6.674 0.721 15.503 1.00 79.69 101 GLY A O 1
ATOM 717 N N . THR A 1 102 ? -7.783 2.014 16.938 1.00 77.69 102 THR A N 1
ATOM 718 C CA . THR A 1 102 ? -8.648 0.921 17.439 1.00 77.69 102 THR A CA 1
ATOM 719 C C . THR A 1 102 ? -9.952 0.778 16.653 1.00 77.69 102 THR A C 1
ATOM 721 O O . THR A 1 102 ? -10.597 -0.264 16.731 1.00 77.69 102 THR A O 1
ATOM 724 N N . VAL A 1 103 ? -10.298 1.782 15.843 1.00 80.38 103 VAL A N 1
ATOM 725 C CA . VAL A 1 103 ? -11.567 1.880 15.104 1.00 80.38 103 VAL A CA 1
ATOM 726 C C . VAL A 1 103 ? -11.647 0.885 13.944 1.00 80.38 103 VAL A C 1
ATOM 728 O O . VAL A 1 103 ? -12.709 0.336 13.655 1.00 80.38 103 VAL A O 1
ATOM 731 N N . VAL A 1 104 ? -10.532 0.629 13.253 1.00 79.81 104 VAL A N 1
ATOM 732 C CA . VAL A 1 104 ? -10.529 -0.237 12.065 1.00 79.81 104 VAL A CA 1
ATOM 733 C C . VAL A 1 104 ? -10.141 -1.678 12.438 1.00 79.81 104 VAL A C 1
ATOM 735 O O . VAL A 1 104 ? -9.057 -1.900 12.989 1.00 79.81 104 VAL A O 1
ATOM 738 N N . PRO A 1 105 ? -10.940 -2.704 12.082 1.00 85.25 105 PRO A N 1
ATOM 739 C CA . PRO A 1 105 ? -10.582 -4.102 12.319 1.00 85.25 105 PRO A CA 1
ATOM 740 C C . PRO A 1 105 ? -9.221 -4.472 11.714 1.00 85.25 105 PRO A C 1
ATOM 742 O O . PRO A 1 105 ? -8.835 -3.977 10.652 1.00 85.25 105 PRO A O 1
ATOM 745 N N . ALA A 1 106 ? -8.480 -5.369 12.371 1.00 82.62 106 ALA A N 1
ATOM 746 C CA . ALA A 1 106 ? -7.149 -5.787 11.917 1.00 82.62 106 ALA A CA 1
ATOM 747 C C . ALA A 1 106 ? -7.164 -6.351 10.484 1.00 82.62 106 ALA A C 1
ATOM 749 O O . ALA A 1 106 ? -6.296 -6.007 9.684 1.00 82.62 106 ALA A O 1
ATOM 750 N N . ALA A 1 107 ? -8.183 -7.146 10.135 1.00 85.62 107 ALA A N 1
ATOM 751 C CA . ALA A 1 107 ? -8.358 -7.687 8.787 1.00 85.62 107 ALA A CA 1
ATOM 752 C C . ALA A 1 107 ? -8.498 -6.580 7.727 1.00 85.62 107 ALA A C 1
ATOM 754 O O . ALA A 1 107 ? -7.850 -6.631 6.685 1.00 85.62 107 ALA A O 1
ATOM 755 N N . ARG A 1 108 ? -9.276 -5.530 8.022 1.00 84.88 108 ARG A N 1
ATOM 756 C CA . ARG A 1 108 ? -9.501 -4.412 7.097 1.00 84.88 108 ARG A CA 1
ATOM 757 C C . ARG A 1 108 ? -8.253 -3.542 6.938 1.00 84.88 108 ARG A C 1
ATOM 759 O O . ARG A 1 108 ? -7.952 -3.124 5.829 1.00 84.88 108 ARG A O 1
ATOM 766 N N . ARG A 1 109 ? -7.478 -3.334 8.009 1.00 80.75 109 ARG A N 1
ATOM 767 C CA . ARG A 1 109 ? -6.167 -2.656 7.933 1.00 80.75 109 ARG A CA 1
ATOM 768 C C . ARG A 1 109 ? -5.168 -3.414 7.069 1.00 80.75 109 ARG A C 1
ATOM 770 O O . ARG A 1 109 ? -4.474 -2.788 6.276 1.00 80.75 109 ARG A O 1
ATOM 777 N N . ARG A 1 110 ? -5.115 -4.746 7.202 1.00 82.38 110 ARG A N 1
ATOM 778 C CA . ARG A 1 110 ? -4.284 -5.597 6.339 1.00 82.38 110 ARG A CA 1
ATOM 779 C C . ARG A 1 110 ? -4.717 -5.466 4.883 1.00 82.38 110 ARG A C 1
ATOM 781 O O . ARG A 1 110 ? -3.871 -5.173 4.056 1.00 82.38 110 ARG A O 1
ATOM 788 N N . ALA A 1 111 ? -6.017 -5.571 4.599 1.00 86.25 111 ALA A N 1
ATOM 789 C CA . ALA A 1 111 ? -6.541 -5.399 3.246 1.00 86.25 111 ALA A CA 1
ATOM 790 C C . ALA A 1 111 ? -6.186 -4.026 2.648 1.00 86.25 111 ALA A C 1
ATOM 792 O O . ALA A 1 111 ? -5.703 -3.971 1.524 1.00 86.25 111 ALA A O 1
ATOM 793 N N . ILE A 1 112 ? -6.350 -2.931 3.404 1.00 82.06 112 ILE A N 1
ATOM 794 C CA . ILE A 1 112 ? -5.956 -1.581 2.965 1.00 82.06 112 ILE A CA 1
ATOM 795 C C . ILE A 1 112 ? -4.461 -1.535 2.635 1.00 82.06 112 ILE A C 1
ATOM 797 O O . ILE A 1 112 ? -4.100 -1.100 1.547 1.00 82.06 112 ILE A O 1
ATOM 801 N N . ALA A 1 113 ? -3.599 -2.005 3.541 1.00 77.19 113 ALA A N 1
ATOM 802 C CA . ALA A 1 113 ? -2.156 -2.007 3.316 1.00 77.19 113 ALA A CA 1
ATOM 803 C C . ALA A 1 113 ? -1.775 -2.839 2.081 1.00 77.19 113 ALA A C 1
ATOM 805 O O . ALA A 1 113 ? -1.004 -2.373 1.250 1.00 77.19 113 ALA A O 1
ATOM 806 N N . SER A 1 114 ? -2.359 -4.030 1.923 1.00 82.69 114 SER A N 1
ATOM 807 C CA . SER A 1 114 ? -2.141 -4.893 0.761 1.00 82.69 114 SER A CA 1
ATOM 808 C C . SER A 1 114 ? -2.575 -4.220 -0.540 1.00 82.69 114 SER A C 1
ATOM 810 O O . SER A 1 114 ? -1.797 -4.191 -1.486 1.00 82.69 114 SER A O 1
ATOM 812 N N . ILE A 1 115 ? -3.781 -3.643 -0.587 1.00 88.50 115 ILE A N 1
ATOM 813 C CA . ILE A 1 115 ? -4.297 -2.952 -1.777 1.00 88.50 115 ILE A CA 1
ATOM 814 C C . ILE A 1 115 ? -3.400 -1.767 -2.134 1.00 88.50 115 ILE A C 1
ATOM 816 O O . ILE A 1 115 ? -3.015 -1.629 -3.290 1.00 88.50 115 ILE A O 1
ATOM 820 N N . VAL A 1 116 ? -3.032 -0.938 -1.152 1.00 84.00 116 VAL A N 1
ATOM 821 C CA . VAL A 1 116 ? -2.154 0.218 -1.374 1.00 84.00 116 VAL A CA 1
ATOM 822 C C . VAL A 1 116 ? -0.815 -0.230 -1.948 1.00 84.00 116 VAL A C 1
ATOM 824 O O . VAL A 1 116 ? -0.394 0.301 -2.969 1.00 84.00 116 VAL A O 1
ATOM 827 N N . VAL A 1 117 ? -0.173 -1.232 -1.343 1.00 80.69 117 VAL A N 1
ATOM 828 C CA . VAL A 1 117 ? 1.111 -1.757 -1.826 1.00 80.69 117 VAL A CA 1
ATOM 829 C C . VAL A 1 117 ? 0.981 -2.302 -3.247 1.00 80.69 117 VAL A C 1
ATOM 831 O O . VAL A 1 117 ? 1.806 -1.964 -4.085 1.00 80.69 117 VAL A O 1
ATOM 834 N N . LEU A 1 118 ? -0.060 -3.083 -3.548 1.00 85.75 118 LEU A N 1
ATOM 835 C CA . LEU A 1 118 ? -0.272 -3.651 -4.883 1.00 85.75 118 LEU A CA 1
ATOM 836 C C . LEU A 1 118 ? -0.500 -2.575 -5.951 1.00 85.75 118 LEU A C 1
ATOM 838 O O . LEU A 1 118 ? 0.121 -2.631 -7.008 1.00 85.75 118 LEU A O 1
ATOM 842 N N . VAL A 1 119 ? -1.353 -1.584 -5.674 1.00 85.69 119 VAL A N 1
ATOM 843 C CA . VAL A 1 119 ? -1.626 -0.467 -6.598 1.00 85.69 119 VAL A CA 1
ATOM 844 C C . VAL A 1 119 ? -0.351 0.321 -6.881 1.00 85.69 119 VAL A C 1
ATOM 846 O O . VAL A 1 119 ? -0.047 0.646 -8.027 1.00 85.69 119 VAL A O 1
ATOM 849 N N . VAL A 1 120 ? 0.409 0.608 -5.831 1.00 80.19 120 VAL A N 1
ATOM 850 C CA . VAL A 1 120 ? 1.652 1.366 -5.913 1.00 80.19 120 VAL A CA 1
ATOM 851 C C . VAL A 1 120 ? 2.733 0.572 -6.667 1.00 80.19 120 VAL A C 1
ATOM 853 O O . VAL A 1 120 ? 3.410 1.134 -7.527 1.00 80.19 120 VAL A O 1
ATOM 856 N N . LEU A 1 121 ? 2.841 -0.741 -6.435 1.00 80.19 121 LEU A N 1
ATOM 857 C CA . LEU A 1 121 ? 3.759 -1.632 -7.152 1.00 80.19 121 LEU A CA 1
ATOM 858 C C . LEU A 1 121 ? 3.405 -1.733 -8.643 1.00 80.19 121 LEU A C 1
ATOM 860 O O . LEU A 1 121 ? 4.283 -1.612 -9.492 1.00 80.19 121 LEU A O 1
ATOM 864 N N . ALA A 1 122 ? 2.119 -1.897 -8.965 1.00 82.00 122 ALA A N 1
ATOM 865 C CA . ALA A 1 122 ? 1.638 -1.900 -10.343 1.00 82.00 122 ALA A CA 1
ATOM 866 C C . ALA A 1 122 ? 1.956 -0.571 -11.045 1.00 82.00 122 ALA A C 1
ATOM 868 O O . ALA A 1 122 ? 2.462 -0.566 -12.164 1.00 82.00 122 ALA A O 1
ATOM 869 N N . GLY A 1 123 ? 1.739 0.559 -10.363 1.00 79.75 123 GLY A N 1
ATOM 870 C CA . GLY A 1 123 ? 2.117 1.880 -10.863 1.00 79.75 123 GLY A CA 1
ATOM 871 C C . GLY A 1 123 ? 3.615 1.996 -11.159 1.00 79.75 123 GLY A C 1
ATOM 872 O O . GLY A 1 123 ? 3.987 2.504 -12.215 1.00 79.75 123 GLY A O 1
ATOM 873 N N . ALA A 1 124 ? 4.474 1.473 -10.279 1.00 76.75 124 ALA A N 1
ATOM 874 C CA . ALA A 1 124 ? 5.921 1.454 -10.493 1.00 76.75 124 ALA A CA 1
ATOM 875 C C . ALA A 1 124 ? 6.313 0.662 -11.748 1.00 76.75 124 ALA A C 1
ATOM 877 O O . ALA A 1 124 ? 7.091 1.163 -12.555 1.00 76.75 124 ALA A O 1
ATOM 878 N N . GLN A 1 125 ? 5.730 -0.524 -11.955 1.00 79.62 125 GLN A N 1
ATOM 879 C CA . GLN A 1 125 ? 5.976 -1.325 -13.160 1.00 79.62 125 GLN A CA 1
ATOM 880 C C . GLN A 1 125 ? 5.582 -0.577 -14.437 1.00 79.62 125 GLN A C 1
ATOM 882 O O . GLN A 1 125 ? 6.338 -0.571 -15.405 1.00 79.62 125 GLN A O 1
ATOM 887 N N . VAL A 1 126 ? 4.445 0.131 -14.429 1.00 80.75 126 VAL A N 1
ATOM 888 C CA . VAL A 1 126 ? 4.035 0.957 -15.577 1.00 80.75 126 VAL A CA 1
ATOM 889 C C . VAL A 1 126 ? 5.039 2.080 -15.848 1.00 80.75 126 VAL A C 1
ATOM 891 O O . VAL A 1 126 ? 5.356 2.343 -17.007 1.00 80.75 126 VAL A O 1
ATOM 894 N N . VAL A 1 127 ? 5.549 2.747 -14.809 1.00 80.44 127 VAL A N 1
ATOM 895 C CA . VAL A 1 127 ? 6.554 3.813 -14.962 1.00 80.44 127 VAL A CA 1
ATOM 896 C C . VAL A 1 127 ? 7.861 3.259 -15.525 1.00 80.44 127 VAL A C 1
ATOM 898 O O . VAL A 1 127 ? 8.391 3.829 -16.475 1.00 80.44 127 VAL A O 1
ATOM 901 N N . ILE A 1 128 ? 8.354 2.140 -14.991 1.00 76.06 128 ILE A N 1
ATOM 902 C CA . ILE A 1 128 ? 9.586 1.501 -15.474 1.00 76.06 128 ILE A CA 1
ATOM 903 C C . ILE A 1 128 ? 9.418 1.068 -16.935 1.00 76.06 128 ILE A C 1
ATOM 905 O O . ILE A 1 128 ? 10.282 1.356 -17.758 1.00 76.06 128 ILE A O 1
ATOM 909 N N . TRP A 1 129 ? 8.279 0.471 -17.291 1.00 77.25 129 TRP A N 1
ATOM 910 C CA . TRP A 1 129 ? 7.970 0.121 -18.678 1.00 77.25 129 TRP A CA 1
ATOM 911 C C . TRP A 1 129 ? 7.961 1.346 -19.604 1.00 77.25 129 TRP A C 1
ATOM 913 O O . TRP A 1 129 ? 8.542 1.315 -20.688 1.00 77.25 129 TRP A O 1
ATOM 923 N N . ARG A 1 130 ? 7.342 2.456 -19.176 1.00 79.81 130 ARG A N 1
ATOM 924 C CA . ARG A 1 130 ? 7.339 3.712 -19.946 1.00 79.81 130 ARG A CA 1
ATOM 925 C C . ARG A 1 130 ? 8.747 4.260 -20.160 1.00 79.81 130 ARG A C 1
ATOM 927 O O . ARG A 1 130 ? 9.024 4.748 -21.254 1.00 79.81 130 ARG A O 1
ATOM 934 N N . LEU A 1 131 ? 9.611 4.176 -19.148 1.00 75.69 131 LEU A N 1
ATOM 935 C CA . LEU A 1 131 ? 11.018 4.566 -19.259 1.00 75.69 131 LEU A CA 1
ATOM 936 C C . LEU A 1 131 ? 11.761 3.658 -20.248 1.00 75.69 131 LEU A C 1
ATOM 938 O O . LEU A 1 131 ? 12.396 4.165 -21.167 1.00 75.69 131 LEU A O 1
ATOM 942 N N . ALA A 1 132 ? 11.586 2.338 -20.144 1.00 73.19 132 ALA A N 1
ATOM 943 C CA . ALA A 1 132 ? 12.219 1.369 -21.038 1.00 73.19 132 ALA A CA 1
ATOM 944 C C . ALA A 1 132 ? 11.824 1.565 -22.515 1.00 73.19 132 ALA A C 1
ATOM 946 O O . ALA A 1 132 ? 12.673 1.471 -23.400 1.00 73.19 132 ALA A O 1
ATOM 947 N N . ILE A 1 133 ? 10.556 1.886 -22.803 1.00 79.56 133 ILE A N 1
ATOM 948 C CA . ILE A 1 133 ? 10.124 2.239 -24.168 1.00 79.56 133 ILE A CA 1
ATOM 949 C C . ILE A 1 133 ? 10.746 3.556 -24.634 1.00 79.56 133 ILE A C 1
ATOM 951 O O . ILE A 1 133 ? 11.159 3.665 -25.787 1.00 79.56 133 ILE A O 1
ATOM 955 N N . GLY A 1 134 ? 10.822 4.557 -23.752 1.00 73.19 134 GLY A N 1
ATOM 956 C CA . GLY A 1 134 ? 11.434 5.851 -24.062 1.00 73.19 134 GLY A CA 1
ATOM 957 C C . GLY A 1 134 ? 12.909 5.748 -24.467 1.00 73.19 134 GLY A C 1
ATOM 958 O O . GLY A 1 134 ? 13.373 6.548 -25.274 1.00 73.19 134 GLY A O 1
ATOM 959 N N . GLU A 1 135 ? 13.618 4.735 -23.969 1.00 73.44 135 GLU A N 1
ATOM 960 C CA . GLU A 1 135 ? 15.019 4.435 -24.296 1.00 73.44 135 GLU A CA 1
ATOM 961 C C . GLU A 1 135 ? 15.191 3.572 -25.567 1.00 73.44 135 GLU A C 1
ATOM 963 O O . GLU A 1 135 ? 16.313 3.233 -25.939 1.00 73.44 135 GLU A O 1
ATOM 968 N N . GLY A 1 136 ? 14.100 3.241 -26.273 1.00 68.12 136 GLY A N 1
ATOM 969 C CA . GLY A 1 136 ? 14.116 2.445 -27.509 1.00 68.12 136 GLY A CA 1
ATOM 970 C C . GLY A 1 136 ? 13.703 0.978 -27.337 1.00 68.12 136 GLY A C 1
ATOM 971 O O . GLY A 1 136 ? 13.825 0.193 -28.278 1.00 68.12 136 GLY A O 1
ATOM 972 N N . GLY A 1 137 ? 13.199 0.591 -26.162 1.00 65.94 137 GLY A N 1
ATOM 973 C CA . GLY A 1 137 ? 12.623 -0.730 -25.923 1.00 65.94 137 GLY A CA 1
ATOM 974 C C . GLY A 1 137 ? 11.336 -0.957 -26.722 1.00 65.94 137 GLY A C 1
ATOM 975 O O . GLY A 1 137 ? 10.449 -0.109 -26.761 1.00 65.94 137 GLY A O 1
ATOM 976 N N . VAL A 1 138 ? 11.213 -2.130 -27.346 1.00 61.41 138 VAL A N 1
ATOM 977 C CA . VAL A 1 138 ? 10.073 -2.499 -28.215 1.00 61.41 138 VAL A CA 1
ATOM 978 C C . VAL A 1 138 ? 9.073 -3.437 -27.533 1.00 61.41 138 VAL A C 1
ATOM 980 O O . VAL A 1 138 ? 8.139 -3.913 -28.175 1.00 61.41 138 VAL A O 1
ATOM 983 N N . LEU A 1 139 ? 9.267 -3.733 -26.242 1.00 62.00 139 LEU A N 1
ATOM 984 C CA . LEU A 1 139 ? 8.485 -4.754 -25.549 1.00 62.00 139 LEU A CA 1
ATOM 985 C C . LEU A 1 139 ? 7.056 -4.258 -25.235 1.00 62.00 139 LEU A C 1
ATOM 987 O O . LEU A 1 139 ? 6.895 -3.254 -24.527 1.00 62.00 139 LEU A O 1
ATOM 991 N N . PRO A 1 140 ? 6.008 -4.957 -25.709 1.00 64.75 140 PRO A N 1
ATOM 992 C CA . PRO A 1 140 ? 4.630 -4.682 -25.318 1.00 64.75 140 PRO A CA 1
ATOM 993 C C . PRO A 1 140 ? 4.449 -4.837 -23.803 1.00 64.75 140 PRO A C 1
ATOM 995 O O . PRO A 1 140 ? 5.029 -5.728 -23.190 1.00 64.75 140 PRO A O 1
ATOM 998 N N . LEU A 1 141 ? 3.606 -4.000 -23.187 1.00 57.56 141 LEU A N 1
ATOM 999 C CA . LEU A 1 141 ? 3.379 -4.008 -21.730 1.00 57.56 141 LEU A CA 1
ATOM 1000 C C . LEU A 1 141 ? 2.977 -5.390 -21.192 1.00 57.56 141 LEU A C 1
ATOM 1002 O O . LEU A 1 141 ? 3.358 -5.754 -20.086 1.00 57.56 141 LEU A O 1
ATOM 1006 N N . VAL A 1 142 ? 2.208 -6.151 -21.972 1.00 62.41 142 VAL A N 1
ATOM 1007 C CA . VAL A 1 142 ? 1.718 -7.480 -21.583 1.00 62.41 142 VAL A CA 1
ATOM 1008 C C . VAL A 1 142 ? 2.865 -8.482 -21.458 1.00 62.41 142 VAL A C 1
ATOM 1010 O O . VAL A 1 142 ? 2.863 -9.259 -20.513 1.00 62.41 142 VAL A O 1
ATOM 1013 N N . ASP A 1 143 ? 3.866 -8.406 -22.335 1.00 61.06 143 ASP A N 1
ATOM 1014 C CA . ASP A 1 143 ? 5.042 -9.284 -22.303 1.00 61.06 143 ASP A CA 1
ATOM 1015 C C . ASP A 1 143 ? 6.075 -8.841 -21.253 1.00 61.06 143 ASP A C 1
ATOM 1017 O O . ASP A 1 143 ? 6.924 -9.625 -20.850 1.00 61.06 143 ASP A O 1
ATOM 1021 N N . TYR A 1 144 ? 6.014 -7.584 -20.800 1.00 57.72 144 TYR A N 1
ATOM 1022 C CA . TYR A 1 144 ? 6.867 -7.054 -19.729 1.00 57.72 144 TYR A CA 1
ATOM 1023 C C . TYR A 1 144 ? 6.358 -7.410 -18.322 1.00 57.72 144 TYR A C 1
ATOM 1025 O O . TYR A 1 144 ? 7.136 -7.488 -17.375 1.00 57.72 144 TYR A O 1
ATOM 1033 N N . LEU A 1 145 ? 5.040 -7.570 -18.175 1.00 59.03 145 LEU A N 1
ATOM 1034 C CA . LEU A 1 145 ? 4.381 -7.840 -16.893 1.00 59.03 145 LEU A CA 1
ATOM 1035 C C . LEU A 1 145 ? 4.200 -9.338 -16.584 1.00 59.03 145 LEU A C 1
ATOM 1037 O O . LEU A 1 145 ? 3.750 -9.656 -15.481 1.00 59.03 145 LEU A O 1
ATOM 1041 N N . LEU A 1 146 ? 4.486 -10.220 -17.548 1.00 58.34 146 LEU A N 1
ATOM 1042 C CA . LEU A 1 146 ? 4.378 -11.684 -17.461 1.00 58.34 146 LEU A CA 1
ATOM 1043 C C . LEU A 1 146 ? 5.707 -12.309 -17.020 1.00 58.34 146 LEU A C 1
ATOM 1045 O O . LEU A 1 146 ? 5.649 -13.228 -16.172 1.00 58.34 146 LEU A O 1
#